Protein AF-A0A3M8HCZ0-F1 (afdb_monomer_lite)

Sequence (70 aa):
METYIQQLKQFLTDEKEKLTDLALDVANAKNDYKLAKAKAIYSTQLARVSGIEDTLNMALKVEEKGLTSK

Structure (mmCIF, N/CA/C/O backbone):
data_AF-A0A3M8HCZ0-F1
#
_entry.id   AF-A0A3M8HCZ0-F1
#
loop_
_atom_site.group_PDB
_atom_site.id
_atom_site.type_symbol
_atom_site.label_atom_id
_atom_site.label_alt_id
_atom_site.label_comp_id
_atom_site.label_asym_id
_atom_site.label_entity_id
_atom_site.label_seq_id
_atom_site.pdbx_PDB_ins_code
_atom_site.Cartn_x
_atom_site.Cartn_y
_atom_site.Cartn_z
_atom_site.occupancy
_atom_site.B_iso_or_equiv
_atom_site.auth_seq_id
_atom_site.auth_comp_id
_atom_site.auth_asym_id
_atom_site.auth_atom_id
_atom_site.pdbx_PDB_model_num
ATOM 1 N N . MET A 1 1 ? -17.835 6.258 15.869 1.00 61.41 1 MET A N 1
ATOM 2 C CA . MET A 1 1 ? -16.561 5.504 15.880 1.00 61.41 1 MET A CA 1
ATOM 3 C C . MET A 1 1 ? -16.631 4.377 14.859 1.00 61.41 1 MET A C 1
ATOM 5 O O . MET A 1 1 ? -15.776 4.324 13.988 1.00 61.41 1 MET A O 1
ATOM 9 N N . GLU A 1 2 ? -17.731 3.622 14.853 1.00 64.12 2 GLU A N 1
ATOM 10 C CA . GLU A 1 2 ? -18.063 2.622 13.827 1.00 64.12 2 GLU A CA 1
ATOM 11 C C . GLU A 1 2 ? -17.976 3.162 12.381 1.00 64.12 2 GLU A C 1
ATOM 13 O O . GLU A 1 2 ? -17.301 2.580 11.538 1.00 64.12 2 GLU A O 1
ATOM 18 N N . THR A 1 3 ? -18.527 4.352 12.103 1.00 82.69 3 THR A N 1
ATOM 19 C CA . THR A 1 3 ? -18.431 5.013 10.783 1.00 82.69 3 THR A CA 1
ATOM 20 C C . THR A 1 3 ? -17.004 5.375 10.363 1.00 82.69 3 THR A C 1
ATOM 22 O O . THR A 1 3 ? -16.667 5.260 9.189 1.00 82.69 3 THR A O 1
ATOM 25 N N . TYR A 1 4 ? -16.150 5.767 11.309 1.00 86.81 4 TYR A N 1
ATOM 26 C CA . TYR A 1 4 ? -14.755 6.130 11.042 1.00 86.81 4 TYR A CA 1
ATOM 27 C C . TYR A 1 4 ? -13.900 4.898 10.711 1.00 86.81 4 TYR A C 1
ATOM 29 O O . TYR A 1 4 ? -13.135 4.910 9.751 1.00 86.81 4 TYR A O 1
ATOM 37 N N . ILE A 1 5 ? -14.075 3.802 11.456 1.00 90.81 5 ILE A N 1
ATOM 38 C CA . ILE A 1 5 ? -13.380 2.533 11.189 1.00 90.81 5 ILE A CA 1
ATOM 39 C C . ILE A 1 5 ? -13.799 1.962 9.829 1.00 90.81 5 ILE A C 1
ATOM 41 O O . ILE A 1 5 ? -12.949 1.477 9.085 1.00 90.81 5 ILE A O 1
ATOM 45 N N . GLN A 1 6 ? -15.082 2.055 9.467 1.00 92.44 6 GLN A N 1
ATOM 46 C CA . GLN A 1 6 ? -15.553 1.633 8.142 1.00 92.44 6 GLN A CA 1
ATOM 47 C C . GLN A 1 6 ? -14.953 2.484 7.012 1.00 92.44 6 GLN A C 1
ATOM 49 O O . GLN A 1 6 ? -14.523 1.936 6.001 1.00 92.44 6 GLN A O 1
ATOM 54 N N . GLN A 1 7 ? -14.833 3.802 7.199 1.00 93.38 7 GLN A N 1
ATOM 55 C CA . GLN A 1 7 ? -14.152 4.675 6.235 1.00 93.38 7 GLN A CA 1
ATOM 56 C C . GLN A 1 7 ? -12.671 4.314 6.071 1.00 93.38 7 GLN A C 1
ATOM 58 O O . GLN A 1 7 ? -12.190 4.224 4.946 1.00 93.38 7 GLN A O 1
ATOM 63 N N . LEU A 1 8 ? -11.955 4.045 7.168 1.00 94.00 8 LEU A N 1
ATOM 64 C CA . LEU A 1 8 ? -10.560 3.598 7.107 1.00 94.00 8 LEU A CA 1
ATOM 65 C C . LEU A 1 8 ? -10.409 2.263 6.367 1.00 94.00 8 LEU A C 1
ATOM 67 O O . LEU A 1 8 ? -9.460 2.101 5.605 1.00 94.00 8 LEU A O 1
ATOM 71 N N . LYS A 1 9 ? -11.342 1.321 6.553 1.00 95.31 9 LYS A N 1
ATOM 72 C CA . LYS A 1 9 ? -11.357 0.048 5.813 1.00 95.31 9 LYS A CA 1
ATOM 73 C C . LYS A 1 9 ? -11.577 0.259 4.315 1.00 95.31 9 LYS A C 1
ATOM 75 O O . LYS A 1 9 ? -10.897 -0.385 3.516 1.00 95.31 9 LYS A O 1
ATOM 80 N N . GLN A 1 10 ? -12.483 1.163 3.938 1.00 95.12 10 GLN A N 1
ATOM 81 C CA . GLN A 1 10 ? -12.703 1.499 2.532 1.00 95.12 10 GLN A CA 1
ATOM 82 C C . GLN A 1 10 ? -11.453 2.140 1.924 1.00 95.12 10 GLN A C 1
ATOM 84 O O . GLN A 1 10 ? -10.935 1.629 0.938 1.00 95.12 10 GLN A O 1
ATOM 89 N N . PHE A 1 11 ? -10.895 3.170 2.567 1.00 94.69 11 PHE A N 1
ATOM 90 C CA . PHE A 1 11 ? -9.666 3.809 2.091 1.00 94.69 11 PHE A CA 1
ATOM 91 C C . PHE A 1 11 ? -8.500 2.829 1.987 1.00 94.69 11 PHE A C 1
ATOM 93 O O . PHE A 1 11 ? -7.743 2.873 1.023 1.00 94.69 11 PHE A O 1
ATOM 100 N N . LEU A 1 12 ? -8.358 1.914 2.946 1.00 97.00 12 LEU A N 1
ATOM 101 C CA . LEU A 1 12 ? -7.329 0.884 2.877 1.00 97.00 12 LEU A CA 1
ATOM 102 C C . LEU A 1 12 ? -7.503 -0.026 1.654 1.00 97.00 12 LEU A C 1
ATOM 104 O O . LEU A 1 12 ? -6.511 -0.432 1.054 1.00 97.00 12 LEU A O 1
ATOM 108 N N . THR A 1 13 ? -8.745 -0.357 1.303 1.00 97.62 13 THR A N 1
ATOM 109 C CA . THR A 1 13 ? -9.057 -1.190 0.136 1.00 97.62 13 THR A CA 1
ATOM 110 C C . THR A 1 13 ? -8.674 -0.461 -1.149 1.00 97.62 13 THR A C 1
ATOM 112 O O . THR A 1 13 ? -7.865 -0.980 -1.916 1.00 97.62 13 THR A O 1
ATOM 115 N N . ASP A 1 14 ? -9.138 0.779 -1.314 1.00 97.19 14 ASP A N 1
ATOM 116 C CA . ASP A 1 14 ? -8.862 1.600 -2.498 1.00 97.19 14 ASP A CA 1
ATO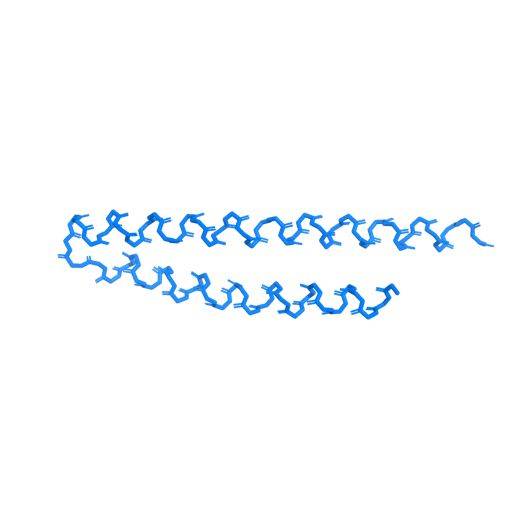M 117 C C . ASP A 1 14 ? -7.346 1.812 -2.701 1.00 97.19 14 ASP A C 1
ATOM 119 O O . ASP A 1 14 ? -6.805 1.686 -3.803 1.00 97.19 14 ASP A O 1
ATOM 123 N N . GLU A 1 15 ? -6.611 2.089 -1.619 1.00 97.69 15 GLU A N 1
ATOM 124 C CA . GLU A 1 15 ? -5.167 2.331 -1.691 1.00 97.69 15 GLU A CA 1
ATOM 125 C C . GLU A 1 15 ? -4.361 1.042 -1.947 1.00 97.69 15 GLU A C 1
ATOM 127 O O . GLU A 1 15 ? -3.268 1.112 -2.519 1.00 97.69 15 GLU A O 1
ATOM 132 N N . LYS A 1 16 ? -4.886 -0.135 -1.571 1.00 97.62 16 LYS A N 1
ATOM 133 C CA . LYS A 1 16 ? -4.300 -1.448 -1.902 1.00 97.62 16 LYS A CA 1
ATOM 134 C C . LYS A 1 16 ? -4.521 -1.833 -3.361 1.00 97.62 16 LYS A C 1
ATOM 136 O O . LYS A 1 16 ? -3.609 -2.392 -3.976 1.00 97.62 16 LYS A O 1
ATOM 141 N N . GLU A 1 17 ? -5.683 -1.518 -3.926 1.00 97.88 17 GLU A N 1
ATOM 142 C CA . GLU A 1 17 ? -5.941 -1.694 -5.361 1.00 97.88 17 GLU A CA 1
ATOM 143 C C . GLU A 1 17 ? -4.941 -0.869 -6.175 1.00 97.88 17 GLU A C 1
ATOM 145 O O . GLU A 1 17 ? -4.178 -1.411 -6.974 1.00 97.88 17 GLU A O 1
ATOM 150 N N . LYS A 1 18 ? -4.806 0.418 -5.844 1.00 97.62 18 LYS A N 1
ATOM 151 C CA . LYS A 1 18 ? -3.816 1.297 -6.473 1.00 97.62 18 LYS A CA 1
ATOM 152 C C . LYS A 1 18 ? -2.373 0.820 -6.284 1.00 97.62 18 LYS A C 1
ATOM 154 O O . LYS A 1 18 ? -1.549 0.953 -7.189 1.00 97.62 18 LYS A O 1
ATOM 159 N N . LEU A 1 19 ? -2.029 0.285 -5.110 1.00 97.88 19 LEU A N 1
ATOM 160 C CA . LEU A 1 19 ? -0.703 -0.291 -4.870 1.00 97.88 19 LEU A CA 1
ATOM 161 C C . LEU A 1 19 ? -0.433 -1.489 -5.795 1.00 97.88 19 LEU A C 1
ATOM 163 O O . LEU A 1 19 ? 0.688 -1.644 -6.279 1.00 97.88 19 LEU A O 1
ATOM 167 N N . THR A 1 20 ? -1.456 -2.304 -6.058 1.00 97.88 20 THR A N 1
ATOM 168 C CA . THR A 1 20 ? -1.378 -3.454 -6.968 1.00 97.88 20 THR A CA 1
ATOM 169 C C . THR A 1 20 ? -1.131 -2.999 -8.404 1.00 97.88 20 THR A C 1
ATOM 171 O O . THR A 1 20 ? -0.219 -3.514 -9.052 1.00 97.88 20 THR A O 1
ATOM 174 N N . ASP A 1 21 ? -1.845 -1.975 -8.872 1.00 97.94 21 ASP A N 1
ATOM 175 C CA . ASP A 1 21 ? -1.618 -1.393 -10.202 1.00 97.94 21 ASP A CA 1
ATOM 176 C C . ASP A 1 21 ? -0.185 -0.861 -10.353 1.00 97.94 21 ASP A C 1
ATOM 178 O O . ASP A 1 21 ? 0.505 -1.140 -11.335 1.00 97.94 21 ASP A O 1
ATOM 182 N N . LEU A 1 22 ? 0.329 -0.169 -9.333 1.00 97.88 22 LEU A N 1
ATOM 183 C CA . LEU A 1 22 ? 1.710 0.317 -9.334 1.00 97.88 22 LEU A CA 1
ATOM 184 C C . LEU A 1 22 ? 2.743 -0.819 -9.291 1.00 97.88 22 LEU A C 1
ATOM 186 O O . LEU A 1 22 ? 3.843 -0.669 -9.826 1.00 97.88 22 LEU A O 1
ATOM 190 N N . ALA A 1 23 ? 2.423 -1.960 -8.673 1.00 97.88 23 ALA A N 1
ATOM 191 C CA . ALA A 1 23 ? 3.284 -3.140 -8.718 1.00 97.88 23 ALA A CA 1
ATOM 192 C C . ALA A 1 23 ? 3.400 -3.681 -10.151 1.00 97.88 23 ALA A C 1
ATOM 194 O O . ALA A 1 23 ? 4.493 -4.064 -10.582 1.00 97.88 23 ALA A O 1
ATOM 195 N N . LEU A 1 24 ? 2.299 -3.658 -10.911 1.00 98.19 24 LEU A N 1
ATOM 196 C CA . LEU A 1 24 ? 2.300 -4.012 -12.330 1.00 98.19 24 LEU A CA 1
ATOM 197 C C . LEU A 1 24 ? 3.137 -3.023 -13.150 1.00 98.19 24 LEU A C 1
ATOM 199 O O . LEU A 1 24 ? 3.891 -3.455 -14.021 1.00 98.19 24 LEU A O 1
ATOM 203 N N . ASP A 1 25 ? 3.083 -1.724 -12.851 1.00 97.56 25 ASP A N 1
ATOM 204 C CA . ASP A 1 25 ? 3.940 -0.724 -13.504 1.00 97.56 25 ASP A CA 1
ATOM 205 C C . ASP A 1 25 ? 5.434 -0.983 -13.259 1.00 97.56 25 ASP A C 1
ATOM 207 O O . ASP A 1 25 ? 6.250 -0.865 -14.178 1.00 97.56 25 ASP A O 1
ATOM 211 N N . VAL A 1 26 ? 5.805 -1.373 -12.033 1.00 97.69 26 VAL A N 1
ATOM 212 C CA . VAL A 1 26 ? 7.180 -1.777 -11.696 1.00 97.69 26 VAL A CA 1
ATOM 213 C C . VAL A 1 26 ? 7.589 -3.016 -12.492 1.00 97.69 26 VAL A C 1
ATOM 215 O O . VAL A 1 26 ? 8.679 -3.033 -13.064 1.00 97.69 26 VAL A O 1
ATOM 218 N N . ALA A 1 27 ? 6.725 -4.032 -12.556 1.00 97.75 27 ALA A N 1
ATOM 219 C CA . ALA A 1 27 ? 6.999 -5.279 -13.270 1.00 97.75 27 ALA A CA 1
ATOM 220 C C . ALA A 1 27 ? 7.121 -5.083 -14.793 1.00 97.75 27 ALA A C 1
ATOM 222 O O . ALA A 1 27 ? 7.937 -5.737 -15.438 1.00 97.75 27 ALA A O 1
ATOM 223 N N . ASN A 1 28 ? 6.347 -4.156 -15.363 1.00 97.88 28 ASN A N 1
ATOM 224 C CA . ASN A 1 28 ? 6.295 -3.891 -16.803 1.00 97.88 28 ASN A CA 1
ATOM 225 C C . ASN A 1 28 ? 7.270 -2.797 -17.277 1.00 97.88 28 ASN A C 1
ATOM 227 O O . ASN A 1 28 ? 7.273 -2.423 -18.459 1.00 97.88 28 ASN A O 1
ATOM 231 N N . ALA A 1 29 ? 8.098 -2.245 -16.387 1.00 97.19 29 ALA A N 1
ATOM 232 C CA . ALA A 1 29 ? 9.028 -1.181 -16.733 1.00 97.19 29 ALA A CA 1
ATOM 233 C C . ALA A 1 29 ? 10.091 -1.656 -17.742 1.00 97.19 29 ALA A C 1
ATOM 235 O O . ALA A 1 29 ? 10.896 -2.541 -17.475 1.00 97.19 29 ALA A O 1
ATOM 236 N N . LYS A 1 30 ? 10.126 -1.015 -18.917 1.00 96.94 30 LYS A N 1
ATOM 237 C CA . LYS A 1 30 ? 10.958 -1.442 -20.062 1.00 96.94 30 LYS A CA 1
ATOM 238 C C . LYS A 1 30 ? 12.420 -0.975 -20.023 1.00 96.94 30 LYS A C 1
ATOM 240 O O . LYS A 1 30 ? 13.167 -1.275 -20.947 1.00 96.94 30 LYS A O 1
ATOM 245 N N . ASN A 1 31 ? 12.804 -0.159 -19.042 1.00 97.62 31 ASN A N 1
ATOM 246 C CA . ASN A 1 31 ? 14.177 0.321 -18.865 1.00 97.62 31 ASN A CA 1
ATOM 247 C C . ASN A 1 31 ? 14.420 0.810 -17.432 1.00 97.62 31 ASN A C 1
ATOM 249 O O . ASN A 1 31 ? 13.466 1.091 -16.702 1.00 97.62 31 ASN A O 1
ATOM 253 N N . ASP A 1 32 ? 15.693 0.970 -17.070 1.00 97.88 32 ASP A N 1
ATOM 254 C CA . ASP A 1 32 ? 16.126 1.316 -15.711 1.00 97.88 32 ASP A CA 1
ATOM 255 C C . ASP A 1 32 ? 15.554 2.642 -15.214 1.00 97.88 32 ASP A C 1
ATOM 257 O O . ASP A 1 32 ? 15.114 2.742 -14.070 1.00 97.88 32 ASP A O 1
ATOM 261 N N . TYR A 1 33 ? 15.491 3.655 -16.083 1.00 97.12 33 TYR A N 1
ATOM 262 C CA . TYR A 1 33 ? 14.911 4.950 -15.730 1.00 97.12 33 TYR A CA 1
ATOM 263 C C . TYR A 1 33 ? 13.427 4.820 -15.348 1.00 97.12 33 TYR A C 1
ATOM 265 O O . TYR A 1 33 ? 12.997 5.315 -14.303 1.00 97.12 33 TYR A O 1
ATOM 273 N N . LYS A 1 34 ? 12.636 4.114 -16.167 1.00 97.38 34 LYS A N 1
ATOM 274 C CA . LYS A 1 34 ? 11.217 3.853 -15.891 1.00 97.38 34 LYS A CA 1
ATOM 275 C C . LYS A 1 34 ? 11.040 2.967 -14.662 1.00 97.38 34 LYS A C 1
ATOM 277 O O . LYS A 1 34 ? 10.139 3.231 -13.873 1.00 97.38 34 LYS A O 1
ATOM 282 N N . LEU A 1 35 ? 11.912 1.977 -14.469 1.00 98.12 35 LEU A N 1
ATOM 283 C CA . LEU A 1 35 ? 11.884 1.086 -13.313 1.00 98.12 35 LEU A CA 1
ATOM 284 C C . LEU A 1 35 ? 12.136 1.854 -12.014 1.00 98.12 35 LEU A C 1
ATOM 286 O O . LEU A 1 35 ? 11.380 1.703 -11.057 1.00 98.12 35 LEU A O 1
ATOM 290 N N . ALA A 1 36 ? 13.160 2.709 -11.982 1.00 98.19 36 ALA A N 1
ATOM 291 C CA . ALA A 1 36 ? 13.475 3.535 -10.821 1.00 98.19 36 ALA A CA 1
ATOM 292 C C . ALA A 1 36 ? 12.312 4.476 -10.474 1.00 98.19 36 ALA A C 1
ATOM 294 O O . ALA A 1 36 ? 11.906 4.564 -9.314 1.00 98.19 36 ALA A O 1
ATOM 295 N N . LYS A 1 37 ? 11.720 5.122 -11.488 1.00 98.06 37 LYS A N 1
ATOM 296 C CA . LYS A 1 37 ? 10.548 5.985 -11.305 1.00 98.06 37 LYS A CA 1
ATOM 297 C C . LYS A 1 37 ? 9.339 5.208 -10.770 1.00 98.06 37 LYS A C 1
ATOM 299 O O . LYS A 1 37 ? 8.726 5.652 -9.802 1.00 98.06 37 LYS A O 1
ATOM 304 N N . ALA A 1 38 ? 9.016 4.056 -11.359 1.00 98.00 38 ALA A N 1
ATOM 305 C CA . ALA A 1 38 ? 7.900 3.217 -10.921 1.00 98.00 38 ALA A CA 1
ATOM 306 C C . ALA A 1 38 ? 8.099 2.727 -9.477 1.00 98.00 38 ALA A C 1
ATOM 308 O O . ALA A 1 38 ? 7.188 2.839 -8.661 1.00 98.00 38 ALA A O 1
ATOM 309 N N . LYS A 1 39 ? 9.315 2.285 -9.121 1.00 98.25 39 LYS A N 1
ATOM 310 C CA . LYS A 1 39 ? 9.652 1.859 -7.752 1.00 98.25 39 LYS A CA 1
ATOM 311 C C . LYS A 1 39 ? 9.490 2.980 -6.730 1.00 98.25 39 LYS A C 1
ATOM 313 O O . LYS A 1 39 ? 8.983 2.725 -5.642 1.00 98.25 39 LYS A O 1
ATOM 318 N N . ALA A 1 40 ? 9.890 4.208 -7.061 1.00 98.25 40 ALA A N 1
ATOM 319 C CA . ALA A 1 40 ? 9.732 5.347 -6.158 1.00 98.25 40 ALA A CA 1
ATOM 320 C C . ALA A 1 40 ? 8.248 5.657 -5.878 1.00 98.25 40 ALA A C 1
ATOM 322 O O . ALA A 1 40 ? 7.859 5.877 -4.727 1.00 98.25 40 ALA A O 1
ATOM 323 N N . ILE A 1 41 ? 7.407 5.615 -6.917 1.00 98.00 41 ILE A N 1
ATOM 324 C CA . ILE A 1 41 ? 5.958 5.826 -6.785 1.00 98.00 41 ILE A CA 1
ATOM 325 C C . ILE A 1 41 ? 5.328 4.685 -5.975 1.00 98.00 41 ILE A C 1
ATOM 327 O O . ILE A 1 41 ? 4.617 4.950 -5.006 1.00 98.00 41 ILE A O 1
ATOM 331 N N . TYR A 1 42 ? 5.652 3.433 -6.309 1.00 98.31 42 TYR A N 1
ATOM 332 C CA . TYR A 1 42 ? 5.201 2.251 -5.574 1.00 98.31 42 TYR A CA 1
ATOM 333 C C . TYR A 1 42 ? 5.578 2.325 -4.089 1.00 98.31 42 TYR A C 1
ATOM 335 O O . TYR A 1 42 ? 4.722 2.163 -3.228 1.00 98.31 42 TYR A O 1
ATOM 343 N N . SER A 1 43 ? 6.835 2.649 -3.769 1.00 98.19 43 SER A N 1
ATOM 344 C CA . SER A 1 43 ? 7.301 2.761 -2.381 1.00 98.19 43 SER A CA 1
ATOM 345 C C . SER A 1 43 ? 6.557 3.847 -1.601 1.00 98.19 43 SER A C 1
ATOM 347 O O . SER A 1 43 ? 6.277 3.672 -0.417 1.00 98.19 43 SER A O 1
ATOM 349 N N . THR A 1 44 ? 6.219 4.962 -2.253 1.00 98.12 44 THR A N 1
ATOM 350 C CA . THR A 1 44 ? 5.425 6.032 -1.632 1.00 98.12 44 THR A CA 1
ATOM 351 C C . THR A 1 44 ? 4.008 5.554 -1.325 1.00 98.12 44 THR A C 1
ATOM 353 O O . THR A 1 44 ? 3.473 5.838 -0.254 1.00 98.12 44 THR A O 1
ATOM 356 N N . GLN A 1 45 ? 3.399 4.816 -2.254 1.00 98.25 45 GLN A N 1
ATOM 357 C CA . GLN A 1 45 ? 2.068 4.249 -2.070 1.00 98.25 45 GLN A CA 1
ATOM 358 C C . GLN A 1 45 ? 2.058 3.164 -0.982 1.00 98.25 45 GLN A C 1
ATOM 360 O O . GLN A 1 45 ? 1.147 3.134 -0.159 1.00 98.25 45 GLN A O 1
ATOM 365 N N . LEU A 1 46 ? 3.098 2.329 -0.918 1.00 98.12 46 LEU A N 1
ATOM 366 C CA . LEU A 1 46 ? 3.254 1.306 0.115 1.00 98.12 46 LEU A CA 1
ATOM 367 C C . LEU A 1 46 ? 3.278 1.931 1.515 1.00 98.12 46 LEU A C 1
ATOM 369 O O . LEU A 1 46 ? 2.547 1.490 2.394 1.00 98.12 46 LEU A O 1
ATOM 373 N N . ALA A 1 47 ? 4.049 3.007 1.701 1.00 97.94 47 ALA A N 1
ATOM 374 C CA . ALA A 1 47 ? 4.102 3.722 2.976 1.00 97.94 47 ALA A CA 1
ATOM 375 C C . ALA A 1 47 ? 2.734 4.296 3.391 1.00 97.94 47 ALA A C 1
ATOM 377 O O . ALA A 1 47 ? 2.396 4.292 4.574 1.00 97.94 47 ALA A O 1
ATOM 378 N N . ARG A 1 48 ? 1.925 4.760 2.426 1.00 96.31 48 ARG A N 1
ATOM 379 C CA . ARG A 1 48 ? 0.551 5.221 2.691 1.00 96.31 48 ARG A CA 1
ATOM 380 C C . ARG A 1 48 ? -0.345 4.082 3.164 1.00 96.31 48 ARG A C 1
ATOM 382 O O . ARG A 1 48 ? -1.017 4.245 4.177 1.00 96.31 48 ARG A O 1
ATOM 389 N N . VAL A 1 49 ? -0.324 2.942 2.469 1.00 98.00 49 VAL A N 1
ATOM 390 C CA . VAL A 1 49 ? -1.087 1.744 2.858 1.00 98.00 49 VAL A CA 1
ATOM 391 C C . VAL A 1 49 ? -0.720 1.324 4.280 1.00 98.00 49 VAL A C 1
ATOM 393 O O . VAL A 1 49 ? -1.612 1.204 5.115 1.00 98.00 49 VAL A O 1
ATOM 396 N N . SER A 1 50 ? 0.575 1.208 4.590 1.00 97.25 50 SER A N 1
ATOM 397 C CA . SER A 1 50 ? 1.030 0.847 5.938 1.00 97.25 50 SER A CA 1
ATOM 398 C C . SER A 1 50 ? 0.573 1.847 7.006 1.00 97.25 50 SER A C 1
ATOM 400 O O . SER A 1 50 ? 0.090 1.438 8.056 1.00 97.25 50 SER A O 1
ATOM 402 N N . GLY A 1 51 ? 0.630 3.155 6.734 1.00 97.00 51 GLY A N 1
ATOM 403 C CA . GLY A 1 51 ? 0.142 4.165 7.679 1.00 97.00 51 GLY A CA 1
ATOM 404 C C . GLY A 1 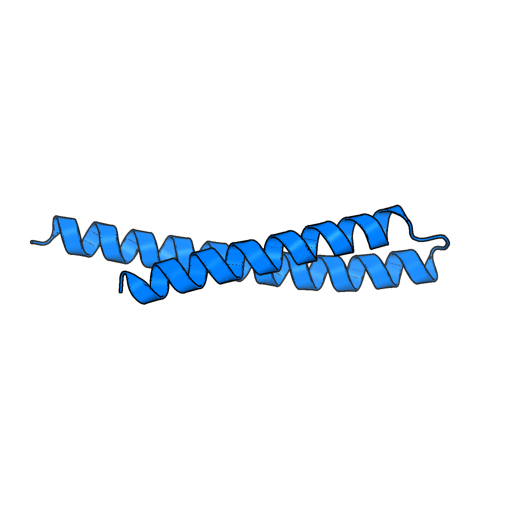51 ? -1.367 4.071 7.958 1.00 97.00 51 GLY A C 1
ATOM 405 O O . GLY A 1 51 ? -1.808 4.292 9.090 1.00 97.00 51 GLY A O 1
ATOM 406 N N . ILE A 1 52 ? -2.169 3.709 6.951 1.00 95.94 52 ILE A N 1
ATOM 407 C CA . ILE A 1 52 ? -3.609 3.468 7.127 1.00 95.94 52 ILE A CA 1
ATOM 408 C C . ILE A 1 52 ? -3.840 2.190 7.942 1.00 95.94 52 ILE A C 1
ATOM 410 O O . ILE A 1 52 ? -4.675 2.204 8.846 1.00 95.94 52 ILE A O 1
ATOM 414 N N . GLU A 1 53 ? -3.095 1.112 7.675 1.00 96.75 53 GLU A N 1
ATOM 415 C CA . GLU A 1 53 ? -3.172 -0.135 8.453 1.00 96.75 53 GLU A CA 1
ATOM 416 C C . GLU A 1 53 ? -2.851 0.103 9.928 1.00 96.75 53 GLU A C 1
ATOM 418 O O . GLU A 1 53 ? -3.601 -0.337 10.800 1.00 96.75 53 GLU A O 1
ATOM 423 N N . ASP A 1 54 ? -1.794 0.860 10.218 1.00 96.75 54 ASP A N 1
ATOM 424 C CA . ASP A 1 54 ? -1.424 1.223 11.585 1.00 96.75 54 ASP A CA 1
ATOM 425 C C . ASP A 1 54 ? -2.528 2.031 12.273 1.00 96.75 54 ASP A C 1
ATOM 427 O O . ASP A 1 54 ? -2.922 1.724 13.402 1.00 96.75 54 ASP A O 1
ATOM 431 N N . THR A 1 55 ? -3.088 3.021 11.575 1.00 95.06 55 THR A N 1
ATOM 432 C CA . THR A 1 55 ? -4.185 3.851 12.094 1.00 95.06 55 THR A CA 1
ATOM 433 C C . THR A 1 55 ? -5.437 3.016 12.369 1.00 95.06 55 THR A C 1
ATOM 435 O O . THR A 1 55 ? -6.066 3.165 13.419 1.00 95.06 55 THR A O 1
ATOM 438 N N . LEU A 1 56 ? -5.788 2.102 11.461 1.00 94.69 56 LEU A N 1
ATOM 439 C CA . LEU A 1 56 ? -6.918 1.189 11.617 1.00 94.69 56 LEU A CA 1
ATOM 440 C C . LEU A 1 56 ? -6.705 0.247 12.807 1.00 94.69 56 LEU A C 1
ATOM 442 O O . LEU A 1 56 ? -7.602 0.092 13.635 1.00 94.69 56 LEU A O 1
ATOM 446 N N . ASN A 1 57 ? -5.507 -0.322 12.942 1.00 94.06 57 ASN A N 1
ATOM 447 C CA . ASN A 1 57 ? -5.147 -1.186 14.063 1.00 94.06 57 ASN A CA 1
ATOM 448 C C . ASN A 1 5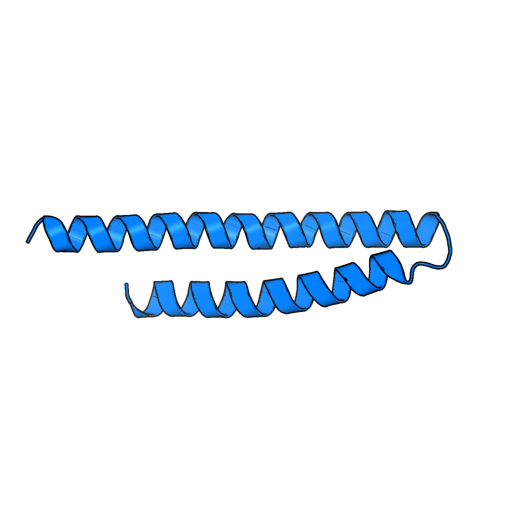7 ? -5.229 -0.447 15.406 1.00 94.06 57 ASN A C 1
ATOM 450 O O . ASN A 1 57 ? -5.684 -1.017 16.399 1.00 94.06 57 ASN A O 1
ATOM 454 N N . MET A 1 58 ? -4.811 0.820 15.461 1.00 92.94 58 MET A N 1
ATOM 455 C CA . MET A 1 58 ? -4.974 1.648 16.659 1.00 92.94 58 MET A CA 1
ATOM 456 C C . MET A 1 58 ? -6.450 1.917 16.966 1.00 92.94 58 MET A C 1
ATOM 458 O O . MET A 1 58 ? -6.860 1.781 18.118 1.00 92.94 58 MET A O 1
ATOM 462 N N . ALA A 1 59 ? -7.252 2.257 15.953 1.00 90.69 59 ALA A N 1
ATOM 463 C CA . ALA A 1 59 ? -8.678 2.527 16.122 1.00 90.69 59 ALA A CA 1
ATOM 464 C C . ALA A 1 59 ? -9.442 1.298 16.648 1.00 90.69 59 ALA A C 1
ATOM 466 O O . ALA A 1 59 ? -10.211 1.425 17.599 1.00 90.69 59 ALA A O 1
ATOM 467 N N . LEU A 1 60 ? -9.166 0.110 16.099 1.00 90.12 60 LEU A N 1
ATOM 468 C CA . LEU A 1 60 ? -9.754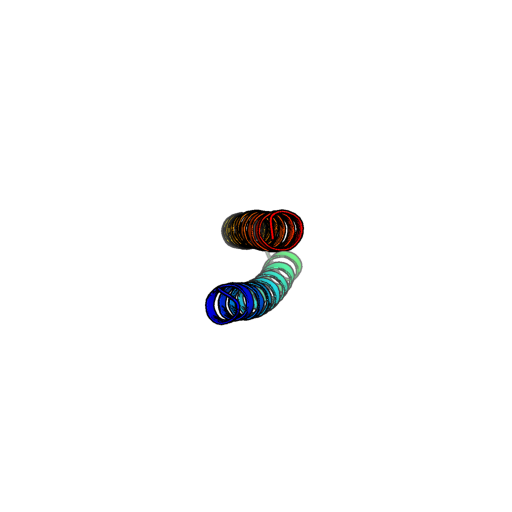 -1.155 16.554 1.00 90.12 60 LEU A CA 1
ATOM 469 C C . LEU A 1 60 ? -9.373 -1.471 18.010 1.00 90.12 60 LEU A C 1
ATOM 471 O O . LEU A 1 60 ? -10.239 -1.786 18.821 1.00 90.12 60 LEU A O 1
ATOM 475 N N . LYS A 1 61 ? -8.099 -1.292 18.388 1.00 90.38 61 LYS A N 1
ATOM 476 C CA . LYS A 1 61 ? -7.643 -1.491 19.779 1.00 90.38 61 LYS A CA 1
ATOM 477 C C . LYS A 1 61 ? -8.331 -0.553 20.774 1.00 90.38 61 LYS A C 1
ATOM 479 O O . LYS A 1 61 ? -8.552 -0.931 21.924 1.00 90.38 61 LYS A O 1
ATOM 484 N N . VAL A 1 62 ? -8.613 0.690 20.375 1.00 87.50 62 VAL A N 1
ATOM 485 C CA . VAL A 1 62 ? -9.338 1.653 21.222 1.00 87.50 62 VAL A CA 1
ATOM 486 C C . VAL A 1 62 ? -10.793 1.222 21.404 1.00 87.50 62 VAL A C 1
ATOM 488 O O . VAL A 1 62 ? -11.296 1.270 22.526 1.00 87.50 62 VAL A O 1
ATOM 491 N N . GLU A 1 63 ? -11.447 0.764 20.335 1.00 82.62 63 GLU A N 1
ATOM 492 C CA . GLU A 1 63 ? -12.820 0.254 20.382 1.00 82.62 63 GLU A CA 1
ATOM 493 C C . GLU A 1 63 ? -12.941 -0.967 21.312 1.00 82.62 63 GLU A C 1
ATOM 495 O O . GLU A 1 63 ? -13.790 -0.976 22.205 1.00 82.62 63 GLU A O 1
ATOM 500 N N . GLU A 1 64 ? -12.025 -1.934 21.201 1.00 79.69 64 GLU A N 1
ATOM 501 C CA . GLU A 1 64 ? -11.968 -3.116 22.077 1.00 79.69 64 GLU A CA 1
ATOM 502 C C . GLU A 1 64 ? -11.786 -2.746 23.559 1.00 79.69 64 GLU A C 1
ATOM 504 O O . GLU A 1 64 ? -12.501 -3.248 24.429 1.00 79.69 64 GLU A O 1
ATOM 509 N N . LYS A 1 65 ? -1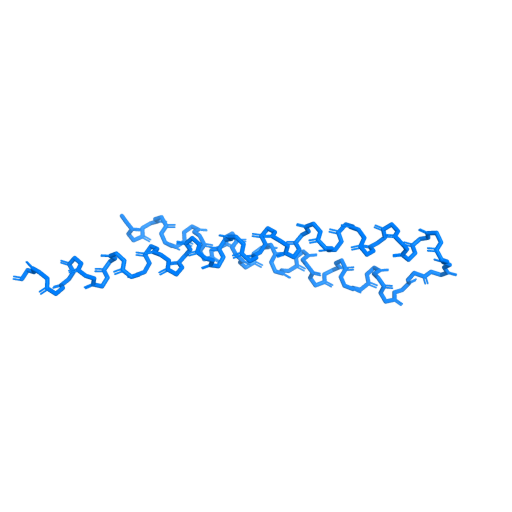0.875 -1.816 23.879 1.00 76.25 65 LYS A N 1
ATOM 510 C CA . LYS A 1 65 ? -10.666 -1.365 25.267 1.00 76.25 65 LYS A CA 1
ATOM 511 C C . LYS A 1 65 ? -11.885 -0.640 25.839 1.00 76.25 65 LYS A C 1
ATOM 513 O O . LYS A 1 65 ? -12.214 -0.841 27.010 1.00 76.25 65 LYS A O 1
ATOM 518 N N . GLY A 1 66 ? -12.569 0.163 25.022 1.00 64.19 66 GLY A N 1
ATOM 519 C CA . GLY A 1 66 ? -13.803 0.851 25.405 1.00 64.19 66 GLY A CA 1
ATOM 520 C C . GLY A 1 66 ? -14.977 -0.096 25.677 1.00 64.19 66 GLY A C 1
ATOM 521 O O . GLY A 1 66 ? -15.823 0.218 26.512 1.00 64.19 66 GLY A O 1
ATOM 522 N N . LEU A 1 67 ? -15.006 -1.262 25.023 1.00 58.75 67 LEU A N 1
ATOM 523 C CA . LEU A 1 67 ? -15.983 -2.329 25.269 1.00 58.75 67 LEU A CA 1
ATOM 524 C C . LEU A 1 67 ? -15.710 -3.087 26.576 1.00 58.75 67 LEU A C 1
ATOM 526 O O . LEU A 1 67 ? -16.651 -3.419 27.282 1.00 58.75 67 LEU A O 1
ATOM 530 N N . THR A 1 68 ? -14.442 -3.324 26.928 1.00 57.62 68 THR A N 1
ATOM 531 C CA . THR A 1 68 ? -14.065 -4.043 28.169 1.00 57.62 68 THR A CA 1
ATOM 532 C C . THR A 1 68 ? -14.142 -3.210 29.454 1.00 57.62 68 THR A C 1
ATOM 534 O O . THR A 1 68 ? -14.026 -3.763 30.543 1.00 57.62 68 THR A O 1
ATOM 537 N N . SER A 1 69 ? -14.302 -1.886 29.343 1.00 56.38 69 SER A N 1
ATOM 538 C CA . SER A 1 69 ? -14.393 -0.963 30.491 1.00 56.38 69 SER A CA 1
ATOM 539 C C . SER A 1 69 ? -15.834 -0.542 30.829 1.00 56.38 69 SER A C 1
ATOM 541 O O . SER A 1 69 ? -16.022 0.369 31.636 1.00 56.38 69 SER A O 1
ATOM 543 N N . LYS A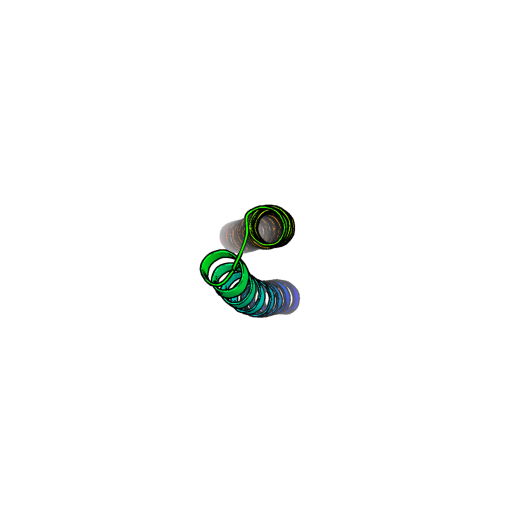 1 70 ? -16.839 -1.161 30.197 1.00 48.38 70 LYS A N 1
ATOM 544 C CA . LYS A 1 70 ? -18.270 -1.005 30.498 1.00 48.38 70 LYS A CA 1
ATOM 545 C C . LYS A 1 70 ? -18.812 -2.274 31.136 1.00 48.38 70 LYS A C 1
ATOM 547 O O . LYS A 1 70 ? -19.706 -2.126 31.994 1.00 48.38 70 LYS A O 1
#

Radius of gyration: 16.58 Å; chains: 1; bounding box: 35×11×51 Å

Organism: NCBI:txid1368476

Foldseek 3Di:
DVVVLVVLVVVLVVLVVVLVVLVVQLVPQPDDVSNVVSVVVSVVSVVVSVVSVVVSVVVVVVVVVVVVVD

Secondary structure (DSSP, 8-state):
-HHHHHHHHHHHHHHHHHHHHHHHHHHT--SHHHHHHHHHHHHHHHHHHHHHHHHHHHHHHHHHHHHHT-

pLDDT: mean 91.56, std 11.96, range [48.38, 98.31]